Protein AF-A0A7Z7QR36-F1 (afdb_monomer_lite)

Secondary structure (DSSP, 8-state):
--HHHHHHHHHHHHHHHHHHHHHTTT--HHHHHHHHHSGGGHHHHHHIIIIIHHHSGGG---HHHHHHHHHHHHHHHHHHHHHHHHHHHHHHHT-

Foldseek 3Di:
DDPVVVLVVVQLVLQLVLLVLVVVLVDDNVLSVVSSVDALCVSLVCCCVPPQVVPPPVRPGDPSNVVSSVVSVVSSVVNVVSVVVVVVVVVVVVD

Radius of gyration: 15.56 Å; chains: 1; bounding box: 44×22×47 Å

Organism: Staphylococcus schleiferi (NCBI:txid1295)

Structure (mmCIF, N/CA/C/O backbone):
data_AF-A0A7Z7QR36-F1
#
_entry.id   AF-A0A7Z7QR36-F1
#
loop_
_atom_site.group_PDB
_atom_site.id
_atom_site.type_symbol
_atom_site.label_atom_id
_atom_site.label_alt_id
_atom_site.label_comp_id
_atom_site.label_asym_id
_atom_site.label_entity_id
_atom_site.label_seq_id
_atom_site.pdbx_PDB_ins_code
_atom_site.Cartn_x
_atom_site.Cartn_y
_atom_site.Cartn_z
_atom_site.occupancy
_atom_site.B_iso_or_equiv
_atom_site.auth_seq_id
_atom_site.auth_comp_id
_atom_site.auth_asym_id
_atom_site.auth_atom_id
_atom_site.pdbx_PDB_model_num
ATOM 1 N N . MET A 1 1 ? 24.200 -2.983 -14.642 1.00 54.38 1 MET A N 1
ATOM 2 C CA . MET A 1 1 ? 22.894 -3.152 -13.962 1.00 54.38 1 MET A CA 1
ATOM 3 C C . MET A 1 1 ? 21.796 -2.940 -14.991 1.00 54.38 1 MET A C 1
ATOM 5 O O . MET A 1 1 ? 21.717 -1.848 -15.534 1.00 54.38 1 MET A O 1
ATOM 9 N N . ASN A 1 2 ? 21.013 -3.973 -15.316 1.00 74.31 2 ASN A N 1
ATOM 10 C CA . ASN A 1 2 ? 19.953 -3.878 -16.327 1.00 74.31 2 ASN A CA 1
ATOM 11 C C . ASN A 1 2 ? 18.895 -2.842 -15.920 1.00 74.31 2 ASN A C 1
ATOM 13 O O . ASN A 1 2 ? 18.425 -2.857 -14.785 1.00 74.31 2 ASN A O 1
ATOM 17 N N . MET A 1 3 ? 18.480 -1.987 -16.856 1.00 75.25 3 MET A N 1
ATOM 18 C CA . MET A 1 3 ? 17.460 -0.944 -16.658 1.00 75.25 3 MET A CA 1
ATOM 19 C C . MET A 1 3 ? 16.135 -1.511 -16.103 1.00 75.25 3 MET A C 1
ATOM 21 O O . MET A 1 3 ? 15.499 -0.902 -15.246 1.00 75.25 3 MET A O 1
ATOM 25 N N . LEU A 1 4 ? 15.782 -2.741 -16.500 1.00 78.12 4 LEU A N 1
ATOM 26 C CA . LEU A 1 4 ? 14.652 -3.504 -15.954 1.00 78.12 4 LEU A CA 1
ATOM 27 C C . LEU A 1 4 ? 14.775 -3.785 -14.449 1.00 78.12 4 LEU A C 1
ATOM 29 O O . LEU A 1 4 ? 13.783 -3.750 -13.729 1.00 78.12 4 LEU A O 1
ATOM 33 N N . PHE A 1 5 ? 15.987 -4.030 -13.954 1.00 81.88 5 PHE A N 1
ATOM 34 C CA . PHE A 1 5 ? 16.228 -4.341 -12.545 1.00 81.88 5 PHE A CA 1
ATOM 35 C C . PHE A 1 5 ? 15.951 -3.124 -11.653 1.00 81.88 5 PHE A C 1
ATOM 37 O O . PHE A 1 5 ? 15.317 -3.246 -10.608 1.00 81.88 5 PHE A O 1
ATOM 44 N N . ILE A 1 6 ? 16.355 -1.933 -12.108 1.00 84.50 6 ILE A N 1
ATOM 45 C CA . ILE A 1 6 ? 16.076 -0.658 -11.428 1.00 84.50 6 ILE A CA 1
ATOM 46 C C . ILE A 1 6 ? 14.562 -0.412 -11.369 1.00 84.50 6 ILE A C 1
ATOM 48 O O . ILE A 1 6 ? 14.035 -0.010 -10.332 1.00 84.50 6 ILE A O 1
ATOM 52 N N . PHE A 1 7 ? 13.850 -0.712 -12.457 1.00 82.38 7 PHE A N 1
ATOM 53 C CA . PHE A 1 7 ? 12.401 -0.550 -12.538 1.00 82.38 7 PHE A CA 1
ATOM 54 C C . PHE A 1 7 ? 11.642 -1.487 -11.585 1.00 82.38 7 PHE A C 1
ATOM 56 O O . PHE A 1 7 ? 10.745 -1.047 -10.864 1.00 82.38 7 PHE A O 1
ATOM 63 N N . VAL A 1 8 ? 12.037 -2.763 -11.517 1.00 84.00 8 VAL A N 1
ATOM 64 C CA . VAL A 1 8 ? 11.450 -3.734 -10.579 1.00 84.00 8 VAL A CA 1
ATOM 65 C C . VAL A 1 8 ? 11.683 -3.303 -9.130 1.00 84.00 8 VAL A C 1
ATOM 67 O O . VAL A 1 8 ? 10.744 -3.318 -8.335 1.00 84.00 8 VAL A O 1
ATOM 70 N N . ILE A 1 9 ? 12.894 -2.850 -8.790 1.00 88.19 9 ILE A N 1
ATOM 71 C CA . ILE A 1 9 ? 13.199 -2.341 -7.444 1.00 88.19 9 ILE A CA 1
ATOM 72 C C . ILE A 1 9 ? 12.312 -1.135 -7.108 1.00 88.19 9 ILE A C 1
ATOM 74 O O . ILE A 1 9 ? 11.719 -1.102 -6.032 1.00 88.19 9 ILE A O 1
ATOM 78 N N . ALA A 1 10 ? 12.156 -0.178 -8.027 1.00 86.12 10 ALA A N 1
ATOM 79 C CA . ALA A 1 10 ? 11.293 0.985 -7.815 1.00 86.12 10 ALA A CA 1
ATOM 80 C C . ALA A 1 10 ? 9.830 0.583 -7.546 1.00 86.12 10 ALA A C 1
ATOM 82 O O . ALA A 1 10 ? 9.194 1.119 -6.637 1.00 86.12 10 ALA A O 1
ATOM 83 N N . ILE A 1 11 ? 9.310 -0.409 -8.276 1.00 85.62 11 ILE A N 1
ATOM 84 C CA . ILE A 1 11 ? 7.961 -0.948 -8.054 1.00 85.62 11 ILE A CA 1
ATOM 85 C C . ILE A 1 11 ? 7.827 -1.579 -6.662 1.00 85.62 11 ILE A C 1
ATOM 87 O O . ILE A 1 11 ? 6.825 -1.344 -5.981 1.00 85.62 11 ILE A O 1
ATOM 91 N N . VAL A 1 12 ? 8.818 -2.363 -6.233 1.00 87.94 12 VAL A N 1
ATOM 92 C CA . VAL A 1 12 ? 8.822 -3.003 -4.908 1.00 87.94 12 VAL A CA 1
ATOM 93 C C . VAL A 1 12 ? 8.887 -1.956 -3.794 1.00 87.94 12 VAL A C 1
ATOM 95 O O . VAL A 1 12 ? 8.164 -2.077 -2.806 1.00 87.94 12 VAL A O 1
ATOM 98 N N . LEU A 1 13 ? 9.677 -0.892 -3.965 1.00 90.06 13 LEU A N 1
ATOM 99 C CA . 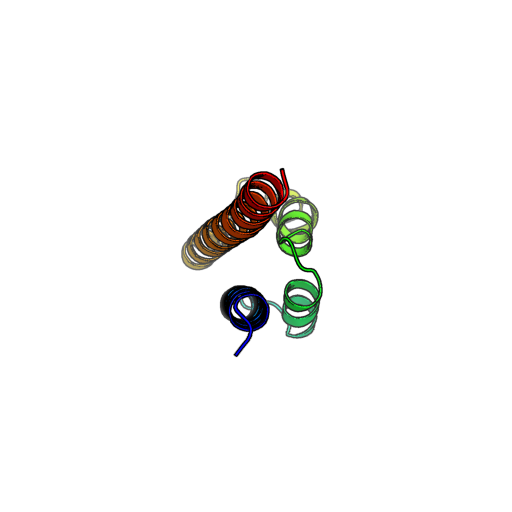LEU A 1 13 ? 9.756 0.211 -3.003 1.00 90.06 13 LEU A CA 1
ATOM 100 C C . LEU A 1 13 ? 8.417 0.943 -2.860 1.00 90.06 13 LEU A C 1
ATOM 102 O O . LEU A 1 13 ? 7.970 1.175 -1.739 1.00 90.06 13 LEU A O 1
ATOM 106 N N . ILE A 1 14 ? 7.737 1.249 -3.970 1.00 88.25 14 ILE A N 1
ATOM 107 C CA . ILE A 1 14 ? 6.400 1.867 -3.926 1.00 88.25 14 ILE A CA 1
ATOM 108 C C . ILE A 1 14 ? 5.404 0.944 -3.207 1.00 88.25 14 ILE A C 1
ATOM 110 O O . ILE A 1 14 ? 4.621 1.411 -2.380 1.00 88.25 14 ILE A O 1
ATOM 114 N N . GLN A 1 15 ? 5.465 -0.368 -3.462 1.00 87.88 15 GLN A N 1
ATOM 115 C CA . GLN A 1 15 ? 4.616 -1.349 -2.783 1.00 87.88 15 GLN A CA 1
ATOM 116 C C . GLN A 1 15 ? 4.877 -1.400 -1.271 1.00 87.88 15 GLN A C 1
ATOM 118 O O . GLN A 1 15 ? 3.934 -1.475 -0.482 1.00 87.88 15 GLN A O 1
ATOM 123 N N . ALA A 1 16 ? 6.144 -1.317 -0.860 1.00 89.25 16 ALA A N 1
ATOM 124 C CA . ALA A 1 16 ? 6.529 -1.257 0.545 1.00 89.25 16 ALA A CA 1
ATOM 125 C C . ALA A 1 16 ? 6.019 0.026 1.220 1.00 89.25 16 ALA A C 1
ATOM 127 O O . ALA A 1 16 ? 5.473 -0.042 2.320 1.00 89.25 16 ALA A O 1
ATOM 128 N N . ILE A 1 17 ? 6.120 1.181 0.550 1.00 90.50 17 ILE A N 1
ATOM 129 C CA . ILE A 1 17 ? 5.596 2.457 1.064 1.00 90.50 17 ILE A CA 1
ATOM 130 C C . ILE A 1 17 ? 4.086 2.358 1.304 1.00 90.50 17 ILE A C 1
ATOM 132 O O . ILE A 1 17 ? 3.615 2.732 2.375 1.00 90.50 17 ILE A O 1
ATOM 136 N N . ILE A 1 18 ? 3.327 1.799 0.358 1.00 88.88 18 ILE A N 1
ATOM 137 C CA . ILE A 1 18 ? 1.877 1.597 0.510 1.00 88.88 18 ILE A CA 1
ATOM 138 C C . ILE A 1 18 ? 1.567 0.681 1.705 1.00 88.88 18 ILE A C 1
ATOM 140 O O . ILE A 1 18 ? 0.672 0.982 2.495 1.00 88.88 18 ILE A O 1
ATOM 144 N N . ALA A 1 19 ? 2.319 -0.410 1.880 1.00 88.25 19 ALA A N 1
ATOM 145 C CA . ALA A 1 19 ? 2.139 -1.312 3.017 1.00 88.25 19 ALA A CA 1
ATOM 146 C C . ALA A 1 19 ? 2.424 -0.618 4.365 1.00 88.25 19 ALA A C 1
ATOM 148 O O . ALA A 1 19 ? 1.695 -0.834 5.334 1.00 88.25 19 ALA A O 1
ATOM 149 N N . ILE A 1 20 ? 3.428 0.265 4.421 1.00 88.19 20 ILE A N 1
ATOM 150 C CA . ILE A 1 20 ? 3.732 1.083 5.607 1.00 88.19 20 ILE A CA 1
ATOM 151 C C . ILE A 1 20 ? 2.617 2.104 5.876 1.00 88.19 20 ILE A C 1
ATOM 153 O O . ILE A 1 20 ? 2.223 2.296 7.024 1.00 88.19 20 ILE A O 1
ATOM 157 N N . LEU A 1 21 ? 2.053 2.738 4.843 1.00 88.12 21 LEU A N 1
ATOM 158 C CA . LEU A 1 21 ? 0.899 3.629 5.022 1.00 88.12 21 LEU A CA 1
ATOM 159 C C . LEU A 1 21 ? -0.298 2.871 5.619 1.00 88.12 21 LEU A C 1
ATOM 161 O O . LEU A 1 21 ? -1.014 3.417 6.457 1.00 88.12 21 LEU A O 1
ATOM 165 N N . TYR A 1 22 ? -0.483 1.603 5.244 1.00 86.12 22 TYR A N 1
ATOM 166 C CA . TYR A 1 22 ? -1.525 0.741 5.804 1.00 86.12 22 TYR A CA 1
ATOM 167 C C . TYR A 1 22 ? -1.282 0.336 7.256 1.00 86.12 22 TYR A C 1
ATOM 169 O O . TYR A 1 22 ? -2.229 0.340 8.047 1.00 86.12 22 TYR A O 1
ATOM 177 N N . SER A 1 23 ? -0.035 0.069 7.650 1.00 87.38 23 SER A N 1
ATOM 178 C CA . SER A 1 23 ? 0.276 -0.220 9.055 1.00 87.38 23 SER A CA 1
ATOM 179 C C . SER A 1 23 ? 0.019 0.990 9.963 1.00 87.38 23 SER A C 1
ATOM 181 O O . SER A 1 23 ? -0.394 0.829 11.110 1.00 87.38 23 SER A O 1
ATOM 183 N N . GLN A 1 24 ? 0.150 2.213 9.436 1.00 87.12 24 GLN A N 1
ATOM 184 C CA . GLN A 1 24 ? -0.193 3.448 10.155 1.00 87.12 24 GLN A CA 1
ATOM 185 C C . GLN A 1 24 ? -1.704 3.672 10.345 1.00 87.12 24 GLN A C 1
ATOM 187 O O . GLN A 1 24 ? -2.093 4.527 11.146 1.00 87.12 24 GLN A O 1
ATOM 192 N N . MET A 1 25 ? -2.556 2.928 9.632 1.00 84.19 25 MET A N 1
ATOM 193 C CA . MET A 1 25 ? -4.020 3.022 9.705 1.00 84.19 25 MET A CA 1
ATOM 194 C C . MET A 1 25 ? -4.637 2.076 10.758 1.00 84.19 25 MET A C 1
ATOM 196 O O . MET A 1 25 ? -5.838 1.825 10.711 1.00 84.19 25 MET A O 1
ATOM 200 N N . ASN A 1 26 ? -3.838 1.568 11.712 1.00 83.12 26 ASN A N 1
ATOM 201 C CA . ASN A 1 26 ? -4.232 0.576 12.732 1.00 83.12 26 ASN A CA 1
ATOM 202 C C . ASN A 1 26 ? -4.770 -0.746 12.153 1.00 83.12 26 ASN A C 1
ATOM 204 O O . ASN A 1 26 ? -5.460 -1.500 12.840 1.00 83.12 26 ASN A O 1
ATOM 208 N N . TRP A 1 27 ? -4.442 -1.054 10.897 1.00 83.31 27 TRP A N 1
ATOM 209 C CA . TRP A 1 27 ? -4.755 -2.354 10.325 1.00 83.31 27 TRP A CA 1
ATOM 210 C C . TRP A 1 27 ? -3.793 -3.424 10.852 1.00 83.31 27 TRP A C 1
ATOM 212 O O . TRP A 1 27 ? -2.602 -3.160 11.031 1.00 83.31 27 TRP A O 1
ATOM 222 N N . PRO A 1 28 ? -4.274 -4.655 11.071 1.00 87.12 28 PRO A N 1
ATOM 223 C CA . PRO A 1 28 ? -3.418 -5.752 11.479 1.00 87.12 28 PRO A CA 1
ATOM 224 C C . PRO A 1 28 ? -2.380 -6.099 10.403 1.00 87.12 28 PRO A C 1
ATOM 226 O O . PRO A 1 28 ? -2.590 -5.927 9.199 1.00 87.12 28 PRO A O 1
ATOM 229 N N . TRP A 1 29 ? -1.251 -6.644 10.854 1.00 82.31 29 TRP A N 1
ATOM 230 C CA . TRP A 1 29 ? -0.073 -6.933 10.029 1.00 82.31 29 TRP A CA 1
ATOM 231 C C . TRP A 1 29 ? -0.365 -7.842 8.822 1.00 82.31 29 TRP A C 1
ATOM 233 O O . TRP A 1 29 ? 0.239 -7.669 7.764 1.00 82.31 29 TRP A O 1
ATOM 243 N N . TYR A 1 30 ? -1.324 -8.768 8.939 1.00 85.31 30 TYR A N 1
ATOM 244 C CA . TYR A 1 30 ? -1.697 -9.664 7.843 1.00 85.31 30 TYR A CA 1
ATOM 245 C C . TYR A 1 30 ? -2.329 -8.912 6.665 1.00 85.31 30 TYR A C 1
ATOM 247 O O . TYR A 1 30 ? -2.082 -9.266 5.515 1.00 85.31 30 TYR A O 1
ATOM 255 N N . VAL A 1 31 ? -3.077 -7.830 6.913 1.00 85.06 31 VAL A N 1
ATOM 256 C CA . VAL A 1 31 ? -3.624 -6.995 5.830 1.00 85.06 31 VAL A CA 1
ATOM 257 C C . VAL A 1 31 ? -2.507 -6.243 5.124 1.00 85.06 31 VAL A C 1
ATOM 259 O O . VAL A 1 31 ? -2.514 -6.159 3.900 1.00 85.06 31 VAL A O 1
ATOM 262 N N . CYS A 1 32 ? -1.495 -5.784 5.861 1.00 86.06 32 CYS A N 1
ATOM 263 C CA . CYS A 1 32 ? -0.315 -5.159 5.265 1.00 86.06 32 CYS A CA 1
ATOM 264 C C . CYS A 1 32 ? 0.436 -6.139 4.348 1.00 86.06 32 CYS A C 1
ATOM 266 O O . CYS A 1 32 ? 0.871 -5.749 3.266 1.00 86.06 32 CYS A O 1
ATOM 268 N N . LEU A 1 33 ? 0.528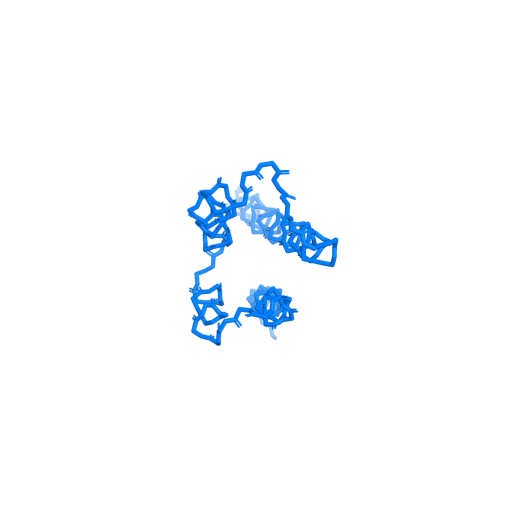 -7.419 4.731 1.00 85.50 33 LEU A N 1
ATOM 269 C CA . LEU A 1 33 ? 1.107 -8.460 3.878 1.00 85.50 33 LEU A CA 1
ATOM 270 C C . LEU A 1 33 ? 0.263 -8.763 2.644 1.00 85.50 33 LEU A C 1
ATOM 272 O O . LEU A 1 33 ? 0.831 -8.950 1.571 1.00 85.50 33 LEU A O 1
ATOM 276 N N . ILE A 1 34 ? -1.067 -8.793 2.763 1.00 86.44 34 ILE A N 1
ATOM 277 C CA . ILE A 1 34 ? -1.957 -8.987 1.609 1.00 86.44 34 ILE A CA 1
ATOM 278 C C . ILE A 1 34 ? -1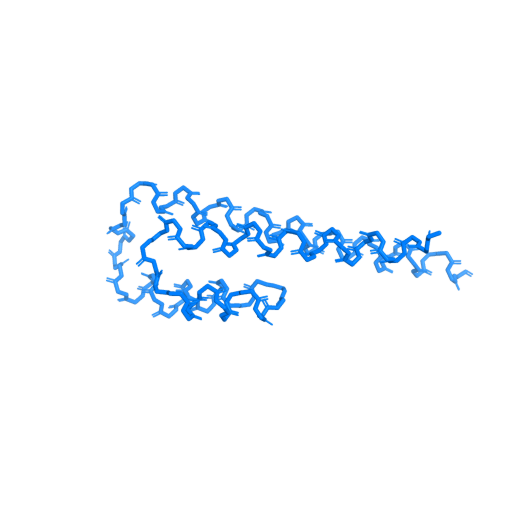.804 -7.820 0.633 1.00 86.44 34 ILE A C 1
ATOM 280 O O . ILE A 1 34 ? -1.618 -8.039 -0.562 1.00 86.44 34 ILE A O 1
ATOM 284 N N . VAL A 1 35 ? -1.818 -6.585 1.144 1.00 85.75 35 VAL A N 1
ATOM 285 C CA . VAL A 1 35 ? -1.609 -5.379 0.337 1.00 85.75 35 VAL A CA 1
ATOM 286 C C . VAL A 1 35 ? -0.242 -5.420 -0.330 1.00 85.75 35 VAL A C 1
ATOM 288 O O . VAL A 1 35 ? -0.160 -5.150 -1.520 1.00 85.75 35 VAL A O 1
ATOM 291 N N . PHE A 1 36 ? 0.813 -5.822 0.378 1.00 86.25 36 PHE A N 1
ATOM 292 C CA . PHE A 1 36 ? 2.142 -5.967 -0.210 1.00 86.25 36 PHE A CA 1
ATOM 293 C C . PHE A 1 36 ? 2.189 -7.054 -1.299 1.00 86.25 36 PHE A C 1
ATOM 295 O O . PHE A 1 36 ? 2.737 -6.817 -2.374 1.00 86.25 36 PHE A O 1
ATOM 302 N N . SER A 1 37 ? 1.564 -8.208 -1.049 1.00 83.38 37 SER A N 1
ATOM 303 C CA . SER A 1 37 ? 1.604 -9.390 -1.923 1.00 83.38 37 SER A CA 1
ATOM 304 C C . SER A 1 37 ? 0.755 -9.255 -3.182 1.00 83.38 37 SER A C 1
ATOM 306 O O . SER A 1 37 ? 1.041 -9.926 -4.169 1.00 83.38 37 SER A O 1
ATOM 308 N N . PHE A 1 38 ? -0.273 -8.402 -3.172 1.00 80.88 38 PHE A N 1
ATOM 309 C CA . PHE A 1 38 ? -1.091 -8.110 -4.348 1.00 80.88 38 PHE A CA 1
ATOM 310 C C . PHE A 1 38 ? -0.548 -6.882 -5.091 1.00 80.88 38 PHE A C 1
ATOM 312 O O . PHE A 1 38 ? -0.885 -5.739 -4.749 1.00 80.88 38 PHE A O 1
ATOM 319 N N .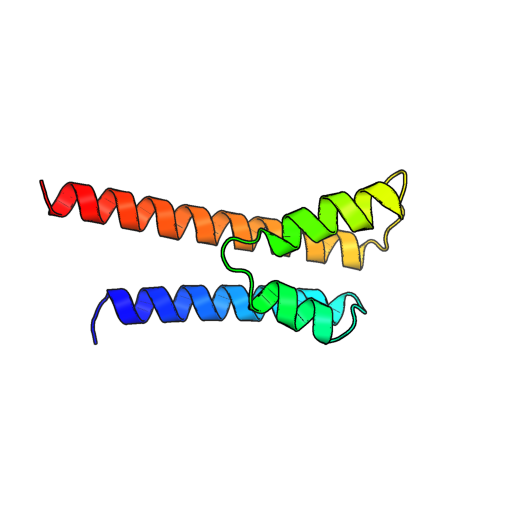 PRO A 1 39 ? 0.275 -7.081 -6.139 1.00 71.19 39 PRO A N 1
ATOM 320 C CA . PRO A 1 39 ? 0.685 -5.986 -7.001 1.00 71.19 39 PRO A CA 1
ATOM 321 C C . PRO A 1 39 ? -0.532 -5.356 -7.703 1.00 71.19 39 PRO A C 1
ATOM 323 O O . PRO A 1 39 ? -1.632 -5.899 -7.704 1.00 71.19 39 PRO A O 1
ATOM 326 N N . PHE A 1 40 ? -0.327 -4.183 -8.304 1.00 71.75 40 PHE A N 1
ATOM 327 C CA . PHE A 1 40 ? -1.336 -3.390 -9.026 1.00 71.75 40 PHE A CA 1
ATOM 328 C C . PHE A 1 40 ? -2.412 -2.720 -8.164 1.00 71.75 40 PHE A C 1
ATOM 330 O O . PHE A 1 40 ? -3.340 -2.125 -8.700 1.00 71.75 40 PHE A O 1
ATOM 337 N N . GLY A 1 41 ? -2.288 -2.768 -6.835 1.00 75.56 41 GLY A N 1
ATOM 338 C CA . GLY A 1 41 ? -3.229 -2.091 -5.938 1.00 75.56 41 GLY A CA 1
ATOM 339 C C . GLY A 1 41 ? -4.639 -2.682 -5.954 1.00 75.56 41 GLY A C 1
ATOM 340 O O . GLY A 1 41 ? -5.571 -2.065 -5.455 1.00 75.56 41 GLY A O 1
ATOM 341 N N . ILE A 1 42 ? -4.807 -3.900 -6.468 1.00 83.19 42 ILE A N 1
ATOM 342 C CA . ILE A 1 42 ? -6.086 -4.623 -6.447 1.00 83.19 42 ILE A CA 1
ATOM 343 C C . ILE A 1 42 ? -6.539 -4.860 -5.002 1.00 83.19 42 ILE A C 1
ATOM 345 O O . ILE A 1 42 ? -7.707 -4.667 -4.679 1.00 83.19 42 ILE A O 1
ATOM 349 N N . ALA A 1 43 ? -5.606 -5.188 -4.103 1.00 85.00 43 ALA A N 1
ATOM 350 C CA . ALA A 1 43 ? -5.901 -5.305 -2.677 1.00 85.00 43 ALA A CA 1
ATOM 351 C C . ALA A 1 43 ? -6.408 -3.990 -2.063 1.00 85.00 43 ALA A C 1
ATOM 353 O O . ALA A 1 43 ? -7.322 -4.026 -1.245 1.00 85.00 43 ALA A O 1
ATOM 354 N N . LEU A 1 44 ? -5.880 -2.834 -2.488 1.00 85.25 44 LEU A N 1
ATOM 355 C CA . LEU A 1 44 ? -6.386 -1.528 -2.049 1.00 85.25 44 LEU A CA 1
ATOM 356 C C . LEU A 1 44 ? -7.843 -1.339 -2.472 1.00 85.25 44 LEU A C 1
ATOM 358 O O . LEU A 1 44 ? -8.681 -0.996 -1.643 1.00 85.25 44 LEU A O 1
ATOM 362 N N . PHE A 1 45 ? -8.151 -1.623 -3.740 1.00 85.00 45 PHE A N 1
ATOM 363 C CA . PHE A 1 45 ? -9.513 -1.537 -4.271 1.00 85.00 45 PHE A CA 1
ATOM 364 C C . PHE A 1 45 ? -10.482 -2.505 -3.582 1.00 85.00 45 PHE A C 1
ATOM 366 O O . PHE A 1 45 ? -11.617 -2.135 -3.294 1.00 85.00 45 PHE A O 1
ATOM 373 N N . LEU A 1 46 ? -10.042 -3.724 -3.271 1.00 86.62 46 LEU A N 1
ATOM 374 C CA . LEU A 1 46 ? -10.854 -4.694 -2.534 1.00 86.62 46 LEU A CA 1
ATOM 375 C C . LEU A 1 46 ? -11.167 -4.202 -1.121 1.00 86.62 46 LEU A C 1
ATOM 377 O O . LEU A 1 46 ? -12.320 -4.253 -0.699 1.00 86.62 46 LEU A O 1
ATOM 381 N N . ILE A 1 47 ? -10.168 -3.689 -0.400 1.00 87.00 47 ILE A N 1
ATOM 382 C CA . ILE A 1 47 ? -10.375 -3.129 0.941 1.00 87.00 47 ILE A CA 1
ATOM 383 C C . ILE A 1 47 ? -11.316 -1.922 0.866 1.00 87.00 47 ILE A C 1
ATOM 385 O O . ILE A 1 47 ? -12.187 -1.760 1.714 1.00 87.00 47 ILE A O 1
ATOM 389 N N . GLN A 1 48 ? -11.207 -1.102 -0.173 1.00 86.38 48 GLN A N 1
ATOM 390 C CA . GLN A 1 48 ? -12.114 0.021 -0.381 1.00 86.38 48 GLN A CA 1
ATOM 391 C C . GLN A 1 48 ? -13.572 -0.410 -0.512 1.00 86.38 48 GLN A C 1
ATOM 393 O O . GLN A 1 48 ? -14.421 0.035 0.261 1.00 86.38 48 GLN A O 1
ATOM 398 N N . LEU A 1 49 ? -13.832 -1.293 -1.474 1.00 86.75 49 LEU A N 1
ATOM 399 C CA . LEU A 1 49 ? -15.173 -1.723 -1.850 1.00 86.75 49 LEU A CA 1
ATOM 400 C C . LEU A 1 49 ? -15.820 -2.566 -0.744 1.00 86.75 49 LEU A C 1
ATOM 402 O O . LEU A 1 49 ? -16.996 -2.410 -0.428 1.00 86.75 49 LEU A O 1
ATOM 406 N N . PHE A 1 50 ? -15.053 -3.474 -0.137 1.00 87.62 50 PHE A N 1
ATOM 407 C CA . PHE A 1 50 ? -15.601 -4.418 0.835 1.00 87.62 50 PHE A CA 1
ATOM 408 C C . PHE A 1 50 ? -15.547 -3.930 2.276 1.00 87.62 50 PHE A C 1
ATOM 410 O O . PHE A 1 50 ? -16.409 -4.332 3.058 1.00 87.62 50 PHE A O 1
ATOM 417 N N . TYR A 1 51 ? -14.564 -3.104 2.645 1.00 86.50 51 TYR A N 1
ATOM 418 C CA . TYR A 1 51 ? -14.429 -2.630 4.019 1.00 86.50 51 TYR A CA 1
ATOM 419 C C . TYR A 1 51 ? -14.948 -1.206 4.196 1.00 86.50 51 TYR A C 1
ATOM 421 O O . TYR A 1 51 ? -15.883 -0.979 4.962 1.00 86.50 51 TYR A O 1
ATOM 429 N N . TYR A 1 52 ? -14.368 -0.234 3.495 1.00 83.56 52 TYR A N 1
ATOM 430 C CA . TYR A 1 52 ? -14.703 1.168 3.745 1.00 83.56 52 TYR A CA 1
ATOM 431 C C . TYR A 1 52 ? -16.134 1.501 3.326 1.00 83.56 52 TYR A C 1
ATOM 433 O O . TYR A 1 52 ? -16.873 2.070 4.123 1.00 83.56 52 TYR A O 1
ATOM 441 N N . GLU A 1 53 ? -16.566 1.067 2.146 1.00 84.50 53 GLU A N 1
ATOM 442 C CA . GLU A 1 53 ? -17.918 1.358 1.657 1.00 84.50 53 GLU A CA 1
ATOM 443 C C . GLU A 1 53 ? -19.016 0.620 2.443 1.00 84.50 53 GLU A C 1
ATOM 445 O O . GLU A 1 53 ? -20.112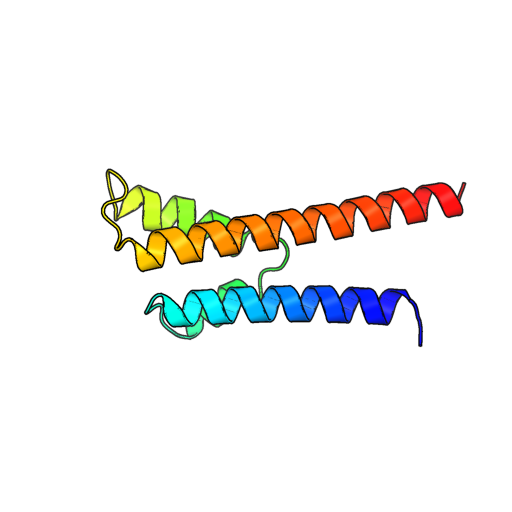 1.142 2.636 1.00 84.50 53 GLU A O 1
ATOM 450 N N . ARG A 1 54 ? -18.711 -0.578 2.961 1.00 83.12 54 ARG A N 1
ATOM 451 C CA . ARG A 1 54 ? -19.671 -1.394 3.716 1.00 83.12 54 ARG A CA 1
ATOM 452 C C . ARG A 1 54 ? -19.769 -1.008 5.191 1.00 83.12 54 ARG A C 1
ATOM 454 O O . ARG A 1 54 ? -20.874 -0.968 5.724 1.00 83.12 54 ARG A O 1
ATOM 461 N N . PHE A 1 55 ? -18.637 -0.780 5.861 1.00 82.69 55 PHE A N 1
ATOM 462 C CA . PHE A 1 55 ? -18.604 -0.541 7.310 1.00 82.69 55 PHE A CA 1
ATOM 463 C C . PHE A 1 55 ? -18.613 0.945 7.684 1.00 82.69 55 PHE A C 1
ATOM 465 O O . PHE A 1 55 ? -18.997 1.268 8.803 1.00 82.69 55 PHE A O 1
ATOM 472 N N . HIS A 1 56 ? -18.228 1.846 6.775 1.00 80.44 56 HIS A N 1
ATOM 473 C CA . HIS A 1 56 ? -18.195 3.292 7.021 1.00 80.44 56 HIS A CA 1
ATOM 474 C C . HIS A 1 56 ? -19.137 4.002 6.048 1.00 80.44 56 HIS A C 1
ATOM 476 O O . HIS A 1 56 ? -18.710 4.695 5.120 1.00 80.44 56 HIS A O 1
ATOM 482 N N . LYS A 1 57 ? -20.441 3.813 6.272 1.00 70.06 57 LYS A N 1
ATOM 483 C CA . LYS A 1 57 ? -21.486 4.548 5.553 1.00 70.06 57 LYS A CA 1
ATOM 484 C C . LYS A 1 57 ? -21.240 6.055 5.750 1.00 70.06 57 LYS A C 1
ATOM 486 O O . LYS A 1 57 ? -20.876 6.475 6.842 1.00 70.06 57 LYS A O 1
ATOM 491 N N . ASP A 1 58 ? -21.310 6.830 4.670 1.00 77.75 58 ASP A N 1
ATOM 492 C CA . ASP A 1 58 ? -20.973 8.269 4.626 1.00 77.75 58 ASP A CA 1
ATOM 493 C C . ASP A 1 58 ? -19.498 8.634 4.884 1.00 77.75 58 ASP A C 1
ATOM 495 O O . ASP A 1 58 ? -19.168 9.799 5.115 1.00 77.75 58 ASP A O 1
ATOM 499 N N . TRP A 1 59 ? -18.577 7.666 4.779 1.00 75.62 59 TRP A N 1
ATOM 500 C CA . TRP A 1 59 ? -17.144 7.898 4.987 1.00 75.62 59 TRP A CA 1
ATOM 501 C C . TRP A 1 59 ? -16.835 8.504 6.364 1.00 75.62 59 TRP A C 1
ATOM 503 O O . TRP A 1 59 ? -15.980 9.387 6.476 1.00 75.62 59 TRP A O 1
ATOM 513 N N . ASP A 1 60 ? -17.475 8.033 7.431 1.00 81.50 60 ASP A N 1
ATOM 514 C CA . ASP A 1 60 ? -17.168 8.463 8.802 1.00 81.50 60 ASP A CA 1
ATOM 515 C C . ASP A 1 60 ? -15.858 7.841 9.329 1.00 81.50 60 ASP A C 1
ATOM 517 O O . ASP A 1 60 ? -15.811 7.041 10.256 1.00 81.50 60 ASP A O 1
ATOM 521 N N . VAL A 1 61 ? -14.754 8.143 8.647 1.00 82.62 61 VAL A N 1
ATOM 522 C CA . VAL A 1 61 ? -13.403 7.685 8.980 1.00 82.62 61 VAL A CA 1
ATOM 523 C C . VAL A 1 61 ? -12.581 8.869 9.471 1.00 82.62 61 VAL A C 1
ATOM 525 O O . VAL A 1 61 ? -12.698 9.977 8.936 1.00 82.62 61 VAL A O 1
ATOM 528 N N . ALA A 1 62 ? -11.686 8.629 10.432 1.00 86.19 62 ALA A N 1
ATOM 529 C CA . ALA A 1 62 ? -10.768 9.648 10.930 1.00 86.19 62 ALA A CA 1
ATOM 530 C C . ALA A 1 62 ? -10.044 10.367 9.775 1.00 86.19 62 ALA A C 1
ATOM 532 O O . ALA A 1 62 ? -9.587 9.737 8.815 1.00 86.19 62 ALA A O 1
ATOM 533 N N . PHE A 1 63 ? -9.898 11.690 9.881 1.00 85.19 63 PHE A N 1
ATOM 534 C CA . PHE A 1 63 ? -9.290 12.520 8.833 1.00 85.19 63 PHE A CA 1
ATOM 535 C C . PHE A 1 63 ? -7.897 12.020 8.415 1.00 85.19 63 PHE A C 1
ATOM 537 O O . PHE A 1 63 ? -7.584 11.965 7.226 1.00 85.19 63 PHE A O 1
ATOM 544 N N . LYS A 1 64 ? -7.093 11.560 9.384 1.00 85.88 64 LYS A N 1
ATOM 545 C CA . LYS A 1 64 ? -5.781 10.942 9.138 1.00 85.88 64 LYS A CA 1
ATOM 546 C C . LYS A 1 64 ? -5.884 9.733 8.201 1.00 85.88 64 LYS A C 1
ATOM 548 O O . LYS A 1 64 ? -5.130 9.642 7.239 1.00 85.88 64 LYS A O 1
ATOM 553 N N . THR A 1 65 ? -6.839 8.838 8.447 1.00 85.75 65 THR A N 1
ATOM 554 C CA . THR A 1 65 ? -7.081 7.641 7.631 1.00 85.75 65 THR A CA 1
ATOM 555 C C . THR A 1 65 ? -7.499 8.033 6.216 1.00 85.75 65 THR A C 1
ATOM 557 O O . THR A 1 65 ? -6.900 7.556 5.256 1.00 85.75 65 THR A O 1
ATOM 560 N N . LYS A 1 66 ? -8.425 8.991 6.064 1.00 87.69 66 LYS A N 1
ATOM 561 C CA . LYS A 1 66 ? -8.827 9.520 4.745 1.00 87.69 66 LYS A CA 1
ATOM 562 C C . LYS A 1 66 ? -7.633 10.038 3.943 1.00 87.69 66 LYS A C 1
ATOM 564 O O . LYS A 1 66 ? -7.521 9.749 2.752 1.00 87.69 66 LYS A O 1
ATOM 569 N N . LEU A 1 67 ? -6.739 10.780 4.597 1.00 88.12 67 LEU A N 1
ATOM 570 C CA . LEU A 1 67 ? -5.537 11.327 3.975 1.00 88.12 67 LEU A CA 1
ATOM 571 C C . LEU A 1 67 ? -4.594 10.207 3.495 1.00 88.12 67 LEU A C 1
ATOM 573 O O . LEU A 1 67 ? -4.174 10.211 2.339 1.00 88.12 67 LEU A O 1
ATOM 577 N N . LEU A 1 68 ? -4.314 9.224 4.359 1.00 89.12 68 LEU A N 1
ATOM 578 C CA . LEU A 1 68 ? -3.439 8.081 4.061 1.00 89.12 68 LEU A CA 1
ATOM 579 C C . LEU A 1 68 ? -3.980 7.207 2.920 1.00 89.12 68 LEU A C 1
ATOM 581 O O . LEU A 1 68 ? -3.218 6.808 2.034 1.00 89.12 68 LEU A O 1
ATOM 585 N N . LEU A 1 69 ? -5.293 6.967 2.890 1.00 88.19 69 LEU A N 1
ATOM 586 C CA . LEU A 1 69 ? -5.966 6.309 1.768 1.00 88.19 69 LEU A CA 1
ATOM 587 C C . LEU A 1 69 ? -5.753 7.090 0.471 1.00 88.19 69 LEU A C 1
ATOM 589 O O . LEU A 1 69 ? -5.301 6.516 -0.517 1.00 88.19 69 LEU A O 1
ATOM 593 N N . LYS A 1 70 ? -5.997 8.406 0.479 1.00 89.75 70 LYS A N 1
ATOM 594 C CA . LYS A 1 70 ? -5.821 9.266 -0.704 1.00 89.75 70 LYS A CA 1
ATOM 595 C C . LYS A 1 70 ? -4.398 9.188 -1.266 1.00 89.75 70 LYS A C 1
ATOM 597 O O . LYS A 1 70 ? -4.232 9.008 -2.471 1.00 89.75 70 LYS A O 1
ATOM 602 N N . TYR A 1 71 ? -3.381 9.260 -0.406 1.00 89.50 71 TYR A N 1
ATOM 603 C CA . TYR A 1 71 ? -1.984 9.096 -0.823 1.00 89.50 71 TYR A CA 1
ATOM 604 C C . TYR A 1 71 ? -1.696 7.700 -1.382 1.00 89.50 71 TYR A C 1
ATOM 606 O O . TYR A 1 71 ? -1.025 7.584 -2.406 1.00 89.50 71 TYR A O 1
ATOM 614 N N . SER A 1 72 ? -2.248 6.652 -0.768 1.00 89.19 72 SER A N 1
ATOM 615 C CA . SER A 1 72 ? -2.096 5.272 -1.250 1.00 89.19 72 SER A CA 1
ATOM 616 C C . SER A 1 72 ? -2.675 5.092 -2.661 1.00 89.19 72 SER A C 1
ATOM 618 O O . SER A 1 72 ? -2.050 4.440 -3.503 1.00 89.19 72 SER A O 1
ATOM 620 N N . TYR A 1 73 ? -3.814 5.727 -2.967 1.00 87.44 73 TYR A N 1
ATOM 621 C CA . TYR A 1 73 ? -4.389 5.734 -4.320 1.00 87.44 73 TYR A CA 1
ATOM 622 C C . TYR A 1 73 ? -3.511 6.469 -5.328 1.00 87.44 73 TYR A C 1
ATOM 624 O O . TYR A 1 73 ? -3.262 5.942 -6.409 1.00 87.44 73 TYR A O 1
ATOM 632 N N . ILE A 1 74 ? -3.009 7.655 -4.975 1.00 88.50 74 ILE A N 1
ATOM 633 C CA . ILE A 1 74 ? -2.145 8.447 -5.863 1.00 88.50 74 ILE A CA 1
ATOM 634 C C . ILE A 1 74 ? -0.856 7.677 -6.188 1.00 88.50 74 ILE A C 1
ATOM 636 O O . ILE A 1 74 ? -0.458 7.604 -7.351 1.00 88.50 74 ILE A O 1
ATOM 640 N N . LEU A 1 75 ? -0.235 7.042 -5.189 1.00 87.38 75 LEU A N 1
ATOM 641 C CA . LEU A 1 75 ? 0.959 6.211 -5.382 1.00 87.38 75 LEU A CA 1
ATOM 642 C C . LEU A 1 75 ? 0.685 5.002 -6.283 1.00 87.38 75 LEU A C 1
ATOM 644 O O . LEU A 1 75 ? 1.490 4.670 -7.155 1.00 87.38 75 LEU A O 1
ATOM 648 N N . THR A 1 76 ? -0.469 4.362 -6.105 1.00 87.19 76 THR A N 1
ATOM 649 C CA . THR A 1 76 ? -0.889 3.226 -6.936 1.00 87.19 76 THR A CA 1
ATOM 650 C C . THR A 1 76 ? -1.142 3.651 -8.377 1.00 87.19 76 THR A C 1
ATOM 652 O O . THR A 1 76 ? -0.698 2.971 -9.302 1.00 87.19 76 THR A O 1
ATOM 655 N N . PHE A 1 77 ? -1.799 4.793 -8.579 1.00 86.12 77 PHE A N 1
ATOM 656 C CA . PHE A 1 77 ? -2.016 5.370 -9.901 1.00 86.12 77 PHE A CA 1
ATOM 657 C C . PHE A 1 77 ? -0.685 5.655 -10.604 1.00 86.12 77 PHE A C 1
ATOM 659 O O . PHE A 1 77 ? -0.474 5.198 -11.726 1.00 86.12 77 PHE A O 1
ATOM 666 N N . PHE A 1 78 ? 0.252 6.310 -9.913 1.00 86.25 78 PHE A N 1
ATOM 667 C CA . PHE A 1 78 ? 1.580 6.595 -10.457 1.00 86.25 78 PHE A CA 1
ATOM 668 C C . PHE A 1 78 ? 2.317 5.315 -10.870 1.00 86.25 78 PHE A C 1
ATOM 670 O O . PHE A 1 78 ? 2.880 5.242 -11.961 1.00 86.25 78 PHE A O 1
ATOM 677 N N . ARG A 1 79 ? 2.242 4.262 -10.048 1.00 85.25 79 ARG A N 1
ATOM 678 C CA . ARG A 1 79 ? 2.810 2.951 -10.381 1.00 85.25 79 ARG A CA 1
ATOM 679 C C . ARG A 1 79 ? 2.215 2.370 -11.666 1.00 85.25 79 ARG A C 1
ATOM 681 O O . ARG A 1 79 ? 2.971 1.880 -12.503 1.00 85.25 79 ARG A O 1
ATOM 688 N N . VAL A 1 80 ? 0.891 2.398 -11.824 1.00 84.62 80 VAL A N 1
ATOM 689 C CA . VAL A 1 80 ? 0.228 1.892 -13.038 1.00 84.62 80 VAL A CA 1
ATOM 690 C C . VAL A 1 80 ? 0.664 2.705 -14.255 1.00 84.62 80 VAL A C 1
ATOM 692 O O . VAL A 1 80 ? 1.055 2.113 -15.259 1.00 84.62 80 VAL A O 1
ATOM 695 N N . CYS A 1 81 ? 0.702 4.035 -14.151 1.00 84.19 81 CYS A N 1
ATOM 696 C CA . CYS A 1 81 ? 1.209 4.900 -15.216 1.00 84.19 81 CYS A CA 1
ATOM 697 C C . CYS A 1 81 ? 2.654 4.558 -15.600 1.00 84.19 81 CYS A C 1
ATOM 699 O O . CYS A 1 81 ? 2.947 4.447 -16.787 1.00 84.19 81 CYS A O 1
ATOM 701 N N . CYS A 1 82 ? 3.543 4.326 -14.629 1.00 82.62 82 CYS A N 1
ATOM 702 C CA . CYS A 1 82 ? 4.923 3.918 -14.899 1.00 82.62 82 CYS A CA 1
ATOM 703 C C . CYS A 1 82 ? 5.008 2.581 -15.647 1.00 82.62 82 CYS A C 1
ATOM 705 O O . CYS A 1 82 ? 5.814 2.453 -16.567 1.00 82.62 82 CYS A O 1
ATOM 707 N N . ILE A 1 83 ? 4.186 1.593 -15.275 1.00 83.62 83 ILE A N 1
ATOM 708 C CA . ILE A 1 83 ? 4.151 0.281 -15.943 1.00 83.62 83 ILE A CA 1
ATOM 709 C C . ILE A 1 83 ? 3.628 0.419 -17.374 1.00 83.62 83 ILE A C 1
ATOM 711 O O . ILE A 1 83 ? 4.257 -0.086 -18.301 1.00 83.62 83 ILE A O 1
ATOM 715 N N . VAL A 1 84 ? 2.519 1.136 -17.565 1.00 82.81 84 VAL A N 1
ATOM 716 C CA . VAL A 1 84 ? 1.921 1.360 -18.890 1.00 82.81 84 VAL A CA 1
ATOM 717 C C . VAL A 1 84 ? 2.872 2.140 -19.794 1.00 82.81 84 VAL A C 1
ATOM 719 O O . VAL A 1 84 ? 3.077 1.750 -20.940 1.00 82.81 84 VAL A O 1
ATOM 722 N N . PHE A 1 85 ? 3.497 3.200 -19.279 1.00 81.56 85 PHE A N 1
ATOM 723 C CA . PHE A 1 85 ? 4.476 3.989 -20.022 1.00 81.56 85 PHE A CA 1
ATOM 724 C C . PHE A 1 85 ? 5.690 3.147 -20.429 1.00 81.56 85 PHE A C 1
ATOM 726 O O . PHE A 1 85 ? 6.125 3.216 -21.576 1.00 81.56 85 PHE A O 1
ATOM 733 N N . ASN A 1 86 ? 6.213 2.311 -19.526 1.00 78.25 86 ASN A N 1
ATOM 734 C CA . ASN A 1 86 ? 7.321 1.414 -19.845 1.00 78.25 86 ASN A CA 1
ATOM 735 C C . ASN A 1 86 ? 6.936 0.390 -20.924 1.00 78.25 86 ASN A C 1
ATOM 737 O O . ASN A 1 86 ? 7.682 0.211 -21.881 1.00 78.25 86 ASN A O 1
ATOM 741 N N . HIS A 1 87 ? 5.751 -0.214 -20.814 1.00 78.00 87 HIS A N 1
ATOM 742 C CA . HIS A 1 87 ? 5.235 -1.153 -21.808 1.00 78.00 87 HIS A CA 1
ATOM 743 C C . HIS A 1 87 ? 5.063 -0.497 -23.190 1.00 78.00 87 HIS A C 1
ATOM 745 O O . HIS A 1 87 ? 5.494 -1.057 -24.194 1.00 78.00 87 HIS A O 1
ATOM 751 N N . PHE A 1 88 ? 4.508 0.719 -23.250 1.00 75.00 88 PHE A N 1
ATOM 752 C CA . PHE A 1 88 ? 4.385 1.482 -24.498 1.00 75.00 88 PHE A CA 1
ATOM 753 C C . PHE A 1 88 ? 5.745 1.848 -25.100 1.00 75.00 88 PHE A C 1
ATOM 755 O O . PHE A 1 88 ? 5.959 1.666 -26.295 1.00 75.00 88 PHE A O 1
ATOM 762 N N . CYS A 1 89 ? 6.679 2.336 -24.284 1.00 67.69 89 CYS A N 1
ATOM 763 C CA . CYS A 1 89 ? 8.011 2.720 -24.748 1.00 67.69 89 CYS A CA 1
ATOM 764 C C . CYS A 1 89 ? 8.818 1.496 -25.226 1.00 67.69 89 CYS A C 1
ATOM 766 O O . CYS A 1 89 ? 9.507 1.562 -26.241 1.00 67.69 89 CYS A O 1
ATOM 768 N N . GLY A 1 90 ? 8.665 0.351 -24.551 1.00 62.00 90 GLY A N 1
ATOM 769 C CA . GLY A 1 90 ? 9.242 -0.926 -24.973 1.00 62.00 90 GLY A CA 1
ATOM 770 C C . GLY A 1 90 ? 8.684 -1.434 -26.307 1.00 62.00 90 GLY A C 1
ATOM 771 O O . GLY A 1 90 ? 9.448 -1.936 -27.127 1.00 62.00 90 GLY A O 1
ATOM 772 N N . LEU A 1 91 ? 7.383 -1.253 -26.562 1.00 60.19 91 LEU A N 1
ATOM 773 C CA . LEU A 1 91 ? 6.767 -1.588 -27.851 1.00 60.19 91 LEU A CA 1
ATOM 774 C C . LEU A 1 91 ? 7.266 -0.684 -28.989 1.00 60.19 91 LEU A C 1
ATOM 776 O O . LEU A 1 91 ? 7.549 -1.181 -30.074 1.00 60.19 91 LEU A O 1
ATOM 780 N N . ILE A 1 92 ? 7.438 0.618 -28.736 1.00 58.66 92 ILE A N 1
ATOM 781 C CA . ILE A 1 92 ? 7.931 1.583 -29.737 1.00 58.66 92 ILE A CA 1
ATOM 782 C C . ILE A 1 92 ? 9.391 1.307 -30.127 1.00 58.66 92 ILE A C 1
ATOM 784 O O . ILE A 1 92 ? 9.741 1.450 -31.289 1.00 58.66 92 ILE A O 1
ATOM 788 N N . VAL A 1 93 ? 10.242 0.886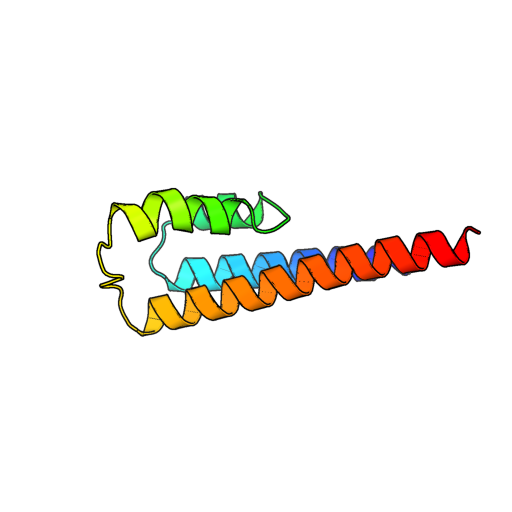 -29.186 1.00 57.50 93 VAL A N 1
ATOM 789 C CA . VAL A 1 93 ? 11.657 0.551 -29.460 1.00 57.50 93 VAL A CA 1
ATOM 790 C C . VAL A 1 93 ? 11.822 -0.806 -30.167 1.00 57.50 93 VAL A C 1
ATOM 792 O O . VAL A 1 93 ? 12.865 -1.071 -30.758 1.00 57.50 93 VAL A O 1
ATOM 795 N N . SER A 1 94 ? 10.803 -1.669 -30.116 1.00 53.62 94 SER A N 1
ATOM 796 C CA . SER A 1 94 ? 10.782 -2.992 -30.758 1.00 53.62 94 SER A CA 1
ATOM 797 C C . SER A 1 94 ? 10.130 -3.001 -32.154 1.00 53.62 94 SER A C 1
ATOM 799 O O . SER A 1 94 ? 10.043 -4.076 -32.754 1.00 53.62 94 SER A O 1
ATOM 801 N N . SER A 1 95 ? 9.640 -1.854 -32.639 1.00 50.47 95 SER A N 1
ATOM 802 C CA . SER A 1 95 ? 8.984 -1.674 -33.948 1.00 50.47 95 SER A CA 1
ATOM 803 C C . SER A 1 95 ? 9.926 -0.991 -34.932 1.00 50.47 95 SER A C 1
ATOM 805 O O . SER A 1 95 ? 9.912 -1.380 -36.119 1.00 50.47 95 SER A O 1
#

pLDDT: mean 82.11, std 8.56, range [50.47, 90.5]

Sequence (95 aa):
MNMLFIFVIAIVLIQAIIAILYSQMNWPWYVCLIVFSFPFGIALFLIQLFYYERFHKDWDVAFKTKLLLKYSYILTFFRVCCIVFNHFCGLIVSS